Protein AF-A0A1E1VE52-F1 (afdb_monomer_lite)

Radius of gyration: 27.11 Å; chains: 1; bounding box: 49×33×80 Å

Secondary structure (DSSP, 8-state):
---SSSHHHHHHHHHHSS--------PPPP-------TT--S----EEEETTTTEEEEEEGGGTEEEEEETTTTEEEEEEE--SS---------

pLDDT: mean 84.65, std 17.97, range [40.53, 98.19]

Foldseek 3Di:
DDDPPVVVVVVVVVVVVPDPPPPPPDDDDDCPDDQDPPPADDDKADWEDDPVQQWIWIRRQRQQKIFIARNVVSYTPDMDHPHHRDHDDYDDDD

Structure (mmCIF, N/CA/C/O backbone):
data_AF-A0A1E1VE52-F1
#
_entry.id   AF-A0A1E1VE52-F1
#
loop_
_atom_site.group_PDB
_atom_site.id
_atom_site.type_symbol
_atom_site.label_atom_id
_atom_site.label_alt_id
_atom_site.label_comp_id
_atom_site.label_asym_id
_atom_site.label_entity_id
_atom_site.label_seq_id
_atom_site.pdbx_PDB_ins_code
_atom_site.Cartn_x
_atom_site.Cartn_y
_atom_site.Cartn_z
_atom_site.occupancy
_atom_site.B_iso_or_equiv
_atom_site.auth_seq_id
_atom_site.auth_comp_id
_atom_site.auth_asym_id
_atom_site.auth_atom_id
_atom_site.pdbx_PDB_model_num
ATOM 1 N N . MET A 1 1 ? 35.036 15.825 -68.646 1.00 45.25 1 MET A N 1
ATOM 2 C CA . MET A 1 1 ? 35.560 15.745 -67.266 1.00 45.25 1 MET A CA 1
ATOM 3 C C . MET A 1 1 ? 34.450 16.142 -66.297 1.00 45.25 1 MET A C 1
ATOM 5 O O . MET A 1 1 ? 34.000 17.271 -66.340 1.00 45.25 1 MET A O 1
ATOM 9 N N . ARG A 1 2 ? 33.964 15.163 -65.518 1.00 51.78 2 ARG A N 1
ATOM 10 C CA . ARG A 1 2 ? 33.354 15.259 -64.173 1.00 51.78 2 ARG A CA 1
ATOM 11 C C . ARG A 1 2 ? 32.478 16.485 -63.838 1.00 51.78 2 ARG A C 1
ATOM 13 O O . ARG A 1 2 ? 32.934 17.384 -63.149 1.00 51.78 2 ARG A O 1
ATOM 20 N N . ALA A 1 3 ? 31.195 16.444 -64.195 1.00 48.16 3 ALA A N 1
ATOM 21 C CA . ALA A 1 3 ? 30.175 17.304 -63.568 1.00 48.16 3 ALA A CA 1
ATOM 22 C C . ALA A 1 3 ? 28.860 16.567 -63.231 1.00 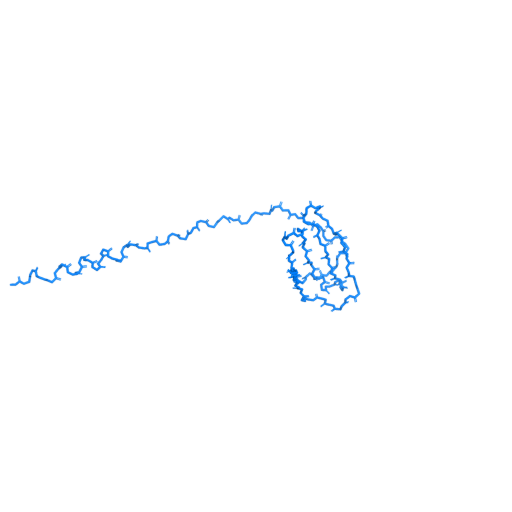48.16 3 ALA A C 1
ATOM 24 O O . ALA A 1 3 ? 27.879 17.199 -62.865 1.00 48.16 3 ALA A O 1
ATOM 25 N N . LEU A 1 4 ? 28.828 15.231 -63.340 1.00 49.59 4 LEU A N 1
ATOM 26 C CA . LEU A 1 4 ? 27.600 14.439 -63.161 1.00 49.59 4 LEU A CA 1
ATOM 27 C C . LEU A 1 4 ? 27.560 13.609 -61.864 1.00 49.59 4 LEU A C 1
ATOM 29 O O . LEU A 1 4 ? 26.578 12.928 -61.606 1.00 49.59 4 LEU A O 1
ATOM 33 N N . ALA A 1 5 ? 28.611 13.665 -61.041 1.00 50.38 5 ALA A N 1
ATOM 34 C CA . ALA A 1 5 ? 28.730 12.868 -59.813 1.00 50.38 5 ALA A CA 1
ATOM 35 C C . ALA A 1 5 ? 28.454 13.662 -58.517 1.00 50.38 5 ALA A C 1
ATOM 37 O O . ALA A 1 5 ? 28.528 13.098 -57.431 1.00 50.38 5 ALA A O 1
ATOM 38 N N . THR A 1 6 ? 28.147 14.960 -58.606 1.00 49.53 6 THR A N 1
ATOM 39 C CA . THR A 1 6 ? 27.977 15.862 -57.447 1.00 49.53 6 THR A CA 1
ATOM 40 C C . THR A 1 6 ? 26.525 16.005 -56.971 1.00 49.53 6 THR A C 1
ATOM 42 O O . THR A 1 6 ? 26.298 16.262 -55.793 1.00 49.53 6 THR A O 1
ATOM 45 N N . LEU A 1 7 ? 25.538 15.778 -57.844 1.00 40.53 7 LEU A N 1
ATOM 46 C CA . LEU A 1 7 ? 24.102 15.864 -57.529 1.00 40.53 7 LEU A CA 1
ATOM 47 C C . LEU A 1 7 ? 23.557 14.782 -56.563 1.00 40.53 7 LEU A C 1
ATOM 49 O O . LEU A 1 7 ? 22.784 15.151 -55.680 1.00 40.53 7 LEU A O 1
ATOM 53 N N . PRO A 1 8 ? 23.946 13.489 -56.629 1.00 47.16 8 PRO A N 1
ATOM 54 C CA . PRO A 1 8 ? 23.413 12.488 -55.696 1.00 47.16 8 PRO A CA 1
ATOM 55 C C . PRO A 1 8 ? 23.998 12.622 -54.280 1.00 47.16 8 PRO A C 1
ATOM 57 O O . PRO A 1 8 ? 23.363 12.223 -53.307 1.00 47.16 8 PRO A O 1
ATOM 60 N N . VAL A 1 9 ? 25.184 13.228 -54.146 1.00 51.50 9 VAL A N 1
ATOM 61 C CA . VAL A 1 9 ? 25.857 13.432 -52.852 1.00 51.50 9 VAL A CA 1
ATOM 62 C C . VAL A 1 9 ? 25.164 14.525 -52.030 1.00 51.50 9 VAL A C 1
ATOM 64 O O . VAL A 1 9 ? 25.024 14.383 -50.819 1.00 51.50 9 VAL A O 1
ATOM 67 N N . ILE A 1 10 ? 24.659 15.583 -52.675 1.00 52.69 10 ILE A N 1
ATOM 68 C CA . ILE A 1 10 ? 23.963 16.687 -51.989 1.00 52.69 10 ILE A CA 1
ATOM 69 C C . ILE A 1 10 ? 22.593 16.237 -51.450 1.00 52.69 10 ILE A C 1
ATOM 71 O O . ILE A 1 10 ? 22.224 16.602 -50.335 1.00 52.69 10 ILE A O 1
ATOM 75 N N . VAL A 1 11 ? 21.867 15.393 -52.193 1.00 54.81 11 VAL A N 1
ATOM 76 C CA . VAL A 1 11 ? 20.566 14.848 -51.754 1.00 54.81 11 VAL A CA 1
ATOM 77 C C . VAL A 1 11 ? 20.730 13.894 -50.565 1.00 54.81 11 VAL A C 1
ATOM 79 O O . VAL A 1 11 ? 19.932 13.937 -49.631 1.00 54.81 11 VAL A O 1
ATOM 82 N N . LEU A 1 12 ? 21.797 13.086 -50.549 1.00 50.62 12 LEU A N 1
ATOM 83 C CA . LEU A 1 12 ? 22.090 12.171 -49.443 1.00 50.62 12 LEU A CA 1
ATOM 84 C C . LEU A 1 12 ? 22.467 12.916 -48.150 1.00 50.62 12 LEU A C 1
ATOM 86 O O . LEU A 1 12 ? 22.062 12.502 -47.067 1.00 50.62 12 LEU A O 1
ATOM 90 N N . ILE A 1 13 ? 23.184 14.040 -48.255 1.00 55.56 13 ILE A N 1
ATOM 91 C CA . ILE A 1 13 ? 23.530 14.880 -47.097 1.00 55.56 13 ILE A CA 1
ATOM 92 C C . ILE A 1 13 ? 22.287 15.597 -46.548 1.00 55.56 13 ILE A C 1
ATOM 94 O O . ILE A 1 13 ? 22.111 15.645 -45.336 1.00 55.56 13 ILE A O 1
ATOM 98 N N . GLY A 1 14 ? 21.383 16.084 -47.407 1.00 54.38 14 GLY A N 1
ATOM 99 C CA . GLY A 1 14 ? 20.127 16.709 -46.969 1.00 54.38 14 GLY A CA 1
ATOM 100 C C . GLY A 1 14 ? 19.186 15.755 -46.219 1.00 54.38 14 GLY A C 1
ATOM 101 O O . GLY A 1 14 ? 18.500 16.175 -45.290 1.00 54.38 14 GLY A O 1
ATOM 102 N N . LEU A 1 15 ? 19.199 14.462 -46.567 1.00 54.22 15 LEU A N 1
ATOM 103 C CA . LEU A 1 15 ? 18.373 13.433 -45.923 1.00 54.22 15 LEU A CA 1
ATOM 104 C C . LEU A 1 15 ? 18.891 13.023 -44.527 1.00 54.22 15 LEU A C 1
ATOM 106 O O . LEU A 1 15 ? 18.113 12.572 -43.693 1.00 54.22 15 LEU A O 1
ATOM 110 N N . LEU A 1 16 ? 20.185 13.216 -44.249 1.00 54.47 16 LEU A N 1
ATOM 111 C CA . LEU A 1 16 ? 20.824 12.892 -42.963 1.00 54.47 16 LEU A CA 1
ATOM 112 C C . LEU A 1 16 ? 20.647 13.978 -41.884 1.00 54.47 16 LEU A C 1
ATOM 114 O O . LEU A 1 16 ? 20.904 13.717 -40.713 1.00 54.47 16 LEU A O 1
ATOM 118 N N . VAL A 1 17 ? 20.193 15.182 -42.249 1.00 58.88 17 VAL A N 1
ATOM 119 C CA . VAL A 1 17 ? 20.038 16.328 -41.323 1.00 58.88 17 VAL A CA 1
ATOM 120 C C . VAL A 1 17 ? 18.617 16.410 -40.726 1.00 58.88 17 VAL A C 1
ATOM 122 O O . VAL A 1 17 ? 18.366 17.174 -39.798 1.00 58.88 17 VAL A O 1
ATOM 125 N N . GLY A 1 18 ? 17.672 15.602 -41.217 1.00 56.59 18 GLY A N 1
ATOM 126 C CA . GLY A 1 18 ? 16.234 15.761 -40.965 1.00 56.59 18 GLY A CA 1
ATOM 127 C C . GLY A 1 18 ? 15.646 15.110 -39.707 1.00 56.59 18 GLY A C 1
ATOM 128 O O . GLY A 1 18 ? 14.424 15.068 -39.586 1.00 56.59 18 GLY A O 1
ATOM 129 N N . SER A 1 19 ? 16.428 14.564 -38.774 1.00 60.94 19 SER A N 1
ATOM 130 C CA . SER A 1 19 ? 15.844 13.913 -37.584 1.00 60.94 19 SER A CA 1
ATOM 131 C C . SER A 1 19 ? 16.706 14.075 -36.339 1.00 60.94 19 SER A C 1
ATOM 133 O O . SER A 1 19 ? 17.182 13.105 -35.755 1.00 60.94 19 SER A O 1
ATOM 135 N N . VAL A 1 20 ? 16.875 15.318 -35.891 1.00 64.81 20 VAL A N 1
ATOM 136 C CA . VAL A 1 20 ? 17.184 15.554 -34.478 1.00 64.81 20 VAL A CA 1
ATOM 137 C C . VAL A 1 20 ? 15.889 15.312 -33.706 1.00 64.81 20 VAL A C 1
ATOM 139 O O . VAL A 1 20 ? 15.046 16.196 -33.584 1.00 64.81 20 VAL A O 1
ATOM 142 N N . VAL A 1 21 ? 15.701 14.082 -33.229 1.00 69.00 21 VAL A N 1
ATOM 143 C CA . VAL A 1 21 ? 14.685 13.792 -32.216 1.00 69.00 21 VAL A CA 1
ATOM 144 C C . VAL A 1 21 ? 15.176 14.442 -30.930 1.00 69.00 21 VAL A C 1
ATOM 146 O O . VAL A 1 21 ? 16.127 13.971 -30.308 1.00 69.00 21 VAL A O 1
ATOM 149 N N . THR A 1 22 ? 14.573 15.563 -30.546 1.00 67.50 22 THR A N 1
ATOM 150 C CA . THR A 1 22 ? 14.812 16.134 -29.223 1.00 67.50 22 THR A CA 1
ATOM 151 C C . THR A 1 22 ? 14.162 15.195 -28.216 1.00 67.50 22 THR A C 1
ATOM 153 O O . THR A 1 22 ? 12.939 15.036 -28.236 1.00 67.50 22 THR A O 1
ATOM 156 N N . ALA A 1 23 ? 14.952 14.559 -27.351 1.00 70.44 23 ALA A N 1
ATOM 157 C CA . ALA A 1 23 ? 14.398 13.944 -26.154 1.00 70.44 23 ALA A CA 1
ATOM 158 C C . ALA A 1 23 ? 13.593 15.028 -25.420 1.00 70.44 23 ALA A C 1
ATOM 160 O O . ALA A 1 23 ? 14.129 16.102 -25.130 1.00 70.44 23 ALA A O 1
ATOM 161 N N . GLY A 1 24 ? 12.291 14.799 -25.234 1.00 69.88 24 GLY A N 1
ATOM 162 C CA . GLY A 1 24 ? 11.438 15.733 -24.507 1.00 69.88 24 GLY A CA 1
ATOM 163 C C . GLY A 1 24 ? 12.039 15.983 -23.130 1.00 69.88 24 GLY A C 1
ATOM 164 O O . GLY A 1 24 ? 12.543 15.051 -22.508 1.00 69.88 24 GLY A O 1
ATOM 165 N N . ALA A 1 25 ? 12.035 17.237 -22.680 1.00 73.25 25 ALA A N 1
ATOM 166 C CA . ALA A 1 25 ? 12.507 17.567 -21.344 1.00 73.25 25 ALA A CA 1
ATOM 167 C C . ALA A 1 25 ? 11.701 16.749 -20.324 1.00 73.25 25 ALA A C 1
ATOM 169 O O . ALA A 1 25 ? 10.488 16.929 -20.208 1.00 73.25 25 ALA A O 1
ATOM 170 N N . GLU A 1 26 ? 12.362 15.825 -19.627 1.00 78.50 26 GLU A N 1
ATOM 171 C CA . GLU A 1 26 ? 11.738 15.074 -18.545 1.00 78.50 26 GLU A CA 1
ATOM 172 C C . GLU A 1 26 ? 11.392 16.058 -17.428 1.00 78.50 26 GLU A C 1
ATOM 174 O O . GLU A 1 26 ? 12.266 16.697 -16.838 1.00 78.50 26 GLU A O 1
ATOM 179 N N . VAL A 1 27 ? 10.096 16.217 -17.163 1.00 85.75 27 VAL A N 1
ATOM 180 C CA . VAL A 1 27 ? 9.644 16.940 -15.977 1.00 85.75 27 VAL A CA 1
ATOM 181 C C . VAL A 1 27 ? 10.019 16.075 -14.773 1.00 85.75 27 VAL A C 1
ATOM 183 O O . VAL A 1 27 ? 9.604 14.913 -14.726 1.00 85.75 27 VAL A O 1
ATOM 186 N N . PRO A 1 28 ? 10.808 16.589 -13.814 1.00 90.38 28 PRO A N 1
ATOM 187 C CA . PRO A 1 28 ? 11.221 15.789 -12.675 1.00 90.38 28 PRO A CA 1
ATOM 188 C C . PRO A 1 28 ? 10.005 15.416 -11.830 1.00 90.38 28 PRO A C 1
ATOM 190 O O . PRO A 1 28 ? 9.093 16.224 -11.632 1.00 90.38 28 PRO A O 1
ATOM 193 N N . LEU A 1 29 ? 10.020 14.201 -11.284 1.00 92.06 29 LEU A N 1
ATOM 194 C CA . LEU A 1 29 ? 9.078 13.827 -10.239 1.00 92.06 29 LEU A CA 1
ATOM 195 C C . LEU A 1 29 ? 9.374 14.671 -8.999 1.00 92.06 29 LEU A C 1
ATOM 197 O O . LEU A 1 29 ? 10.493 14.670 -8.484 1.00 92.06 29 LEU A O 1
ATOM 201 N N . ILE A 1 30 ? 8.360 15.387 -8.530 1.00 95.25 30 ILE A N 1
ATOM 202 C CA . ILE A 1 30 ? 8.386 16.071 -7.241 1.00 95.25 30 ILE A CA 1
ATOM 203 C C . ILE A 1 30 ? 7.608 15.238 -6.230 1.00 95.25 30 ILE A C 1
ATOM 205 O O . ILE A 1 30 ? 6.664 14.531 -6.587 1.00 95.25 30 ILE A O 1
ATOM 209 N N . LEU A 1 31 ? 8.011 15.314 -4.964 1.00 95.62 31 LEU A N 1
ATOM 210 C CA . LEU A 1 31 ? 7.250 14.699 -3.887 1.00 95.62 31 LEU A CA 1
ATOM 211 C C . LEU A 1 31 ? 5.901 15.419 -3.772 1.00 95.62 31 LEU A C 1
ATOM 213 O O . LEU A 1 31 ? 5.858 16.561 -3.325 1.00 95.62 31 LEU A O 1
ATOM 217 N N . ASP A 1 32 ? 4.828 14.753 -4.195 1.00 94.62 32 ASP A N 1
ATOM 218 C CA . ASP A 1 32 ? 3.462 15.254 -4.024 1.00 94.62 32 ASP A CA 1
ATOM 219 C C . ASP A 1 32 ? 3.036 15.091 -2.563 1.00 94.62 32 ASP A C 1
ATOM 221 O O . ASP A 1 32 ? 2.710 16.061 -1.882 1.00 94.62 32 ASP A O 1
ATOM 225 N N . ARG A 1 33 ? 3.080 13.849 -2.060 1.00 95.00 33 ARG A N 1
ATOM 226 C CA . ARG A 1 33 ? 2.536 13.473 -0.752 1.00 95.00 33 ARG A CA 1
ATOM 227 C C . ARG A 1 33 ? 3.317 12.342 -0.091 1.00 95.00 33 ARG A C 1
ATOM 229 O O . ARG A 1 33 ? 3.923 11.512 -0.768 1.00 95.00 33 ARG A O 1
ATOM 236 N N . THR A 1 34 ? 3.238 12.297 1.238 1.00 95.94 34 THR A N 1
ATOM 237 C CA . THR A 1 34 ? 3.766 11.219 2.084 1.00 95.94 34 THR A CA 1
ATOM 238 C C . THR A 1 34 ? 2.633 10.689 2.949 1.00 95.94 34 THR A C 1
ATOM 240 O O . THR A 1 34 ? 2.100 11.431 3.769 1.00 95.94 34 THR A O 1
ATOM 243 N N . ILE A 1 35 ? 2.289 9.411 2.792 1.00 96.56 35 ILE A N 1
ATOM 244 C CA . ILE A 1 35 ? 1.265 8.743 3.601 1.00 96.56 35 ILE A CA 1
ATOM 245 C C . ILE A 1 35 ? 1.980 7.866 4.637 1.00 96.56 35 ILE A C 1
ATOM 247 O O . ILE A 1 35 ? 2.727 6.967 4.237 1.00 96.56 35 ILE A O 1
ATOM 251 N N . PRO A 1 36 ? 1.815 8.115 5.948 1.00 94.69 36 PRO A N 1
ATOM 252 C CA . PRO A 1 36 ? 2.410 7.268 6.972 1.00 94.69 36 PRO A CA 1
ATOM 253 C C . PRO A 1 36 ? 1.739 5.889 6.987 1.00 94.69 36 PRO A C 1
ATOM 255 O O . PRO A 1 36 ? 0.514 5.775 6.978 1.00 94.69 36 PRO A O 1
ATOM 258 N N . LEU A 1 37 ? 2.555 4.834 7.029 1.00 95.19 37 LEU A N 1
ATOM 259 C CA . LEU A 1 37 ? 2.095 3.459 7.222 1.00 95.19 37 LEU A CA 1
ATOM 260 C C . LEU A 1 37 ? 2.247 3.083 8.699 1.00 95.19 37 LEU A C 1
ATOM 262 O O . LEU A 1 37 ? 3.202 2.419 9.106 1.00 95.19 37 LEU A O 1
ATOM 266 N N . ASP A 1 38 ? 1.334 3.579 9.531 1.00 93.75 38 ASP A N 1
ATOM 267 C CA . ASP A 1 38 ? 1.413 3.382 10.977 1.00 93.75 38 ASP A CA 1
ATOM 268 C C . ASP A 1 38 ? 1.283 1.901 11.365 1.00 93.75 38 ASP A C 1
ATOM 270 O O . ASP A 1 38 ? 0.533 1.118 10.777 1.00 93.75 38 ASP A O 1
ATOM 274 N N . GLY A 1 39 ? 2.040 1.487 12.382 1.00 92.44 39 GLY A N 1
ATOM 275 C CA . GLY A 1 39 ? 2.049 0.101 12.860 1.00 92.44 39 GLY A CA 1
ATOM 276 C C . GLY A 1 39 ? 2.714 -0.904 11.910 1.00 92.44 39 GLY A C 1
ATOM 277 O O . GLY A 1 39 ? 2.535 -2.106 12.105 1.00 92.44 39 GLY A O 1
ATOM 278 N N . VAL A 1 40 ? 3.453 -0.436 10.898 1.00 93.31 40 VAL A N 1
ATOM 279 C CA . VAL A 1 40 ? 4.325 -1.279 10.067 1.00 93.31 40 VAL A CA 1
ATOM 280 C C . VAL A 1 40 ? 5.699 -1.392 10.700 1.00 93.31 40 VAL A C 1
ATOM 282 O O . VAL A 1 40 ? 6.271 -0.413 11.182 1.00 93.31 40 VAL A O 1
ATOM 285 N N . SER A 1 41 ? 6.261 -2.594 10.653 1.00 90.88 41 SER A N 1
ATOM 286 C CA . SER A 1 41 ? 7.649 -2.847 11.013 1.00 90.88 41 SER A CA 1
ATOM 287 C C . SER A 1 41 ? 8.367 -3.649 9.926 1.00 90.88 41 SER A C 1
ATOM 289 O O . SER A 1 41 ? 7.765 -4.401 9.162 1.00 90.88 41 SER A O 1
ATOM 291 N N . GLY A 1 42 ? 9.683 -3.464 9.829 1.00 92.38 42 GLY A N 1
ATOM 292 C CA . GLY A 1 42 ? 10.512 -4.180 8.863 1.00 92.38 42 GLY A CA 1
ATOM 293 C C . GLY A 1 42 ? 10.343 -3.707 7.413 1.00 92.38 42 GLY A C 1
ATOM 294 O O . GLY A 1 42 ? 10.093 -2.536 7.139 1.00 92.38 42 GLY A O 1
ATOM 295 N N . ARG A 1 43 ? 10.595 -4.614 6.464 1.00 93.88 43 ARG A N 1
ATOM 296 C CA . ARG A 1 43 ? 10.676 -4.300 5.030 1.00 93.88 43 ARG A CA 1
ATOM 297 C C . ARG A 1 43 ? 9.286 -4.267 4.389 1.00 93.88 43 ARG A C 1
ATOM 299 O O . ARG A 1 43 ? 8.552 -5.242 4.504 1.00 93.88 43 ARG A O 1
ATOM 306 N N . ILE A 1 44 ? 8.988 -3.214 3.631 1.00 92.75 44 ILE A N 1
ATOM 307 C CA . ILE A 1 44 ? 7.892 -3.211 2.650 1.00 92.75 44 ILE A CA 1
ATOM 308 C C . ILE A 1 44 ? 8.335 -3.902 1.351 1.00 92.75 44 ILE A C 1
ATOM 310 O O . ILE A 1 44 ? 9.498 -3.818 0.952 1.00 92.75 44 ILE A O 1
ATOM 314 N N . GLY A 1 45 ? 7.421 -4.642 0.736 1.00 91.00 45 GLY A N 1
ATOM 315 C CA . GLY A 1 45 ? 7.613 -5.420 -0.484 1.00 91.00 45 GLY A CA 1
ATOM 316 C C . GLY A 1 45 ? 7.016 -4.729 -1.709 1.00 91.00 45 GLY A C 1
ATOM 317 O O . GLY A 1 45 ? 7.234 -3.539 -1.931 1.00 91.00 45 GLY A O 1
ATOM 318 N N . HIS A 1 46 ? 6.286 -5.487 -2.530 1.00 95.06 46 HIS A N 1
ATOM 319 C CA . HIS A 1 46 ? 5.644 -4.940 -3.724 1.00 95.06 46 HIS A CA 1
ATOM 320 C C . HIS A 1 46 ? 4.413 -4.090 -3.393 1.00 95.06 46 HIS A C 1
ATO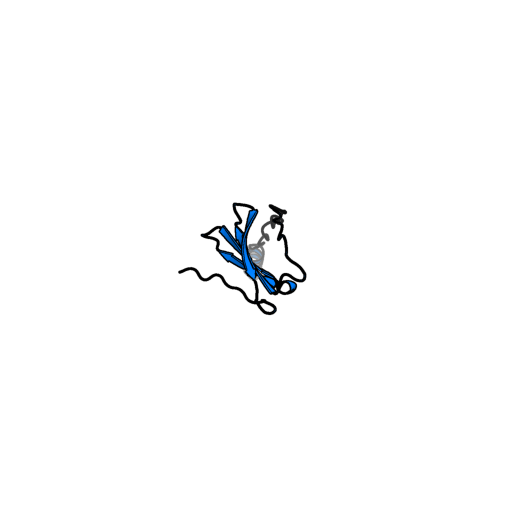M 322 O O . HIS A 1 46 ? 3.767 -4.245 -2.355 1.00 95.06 46 HIS A O 1
ATOM 328 N N . VAL A 1 47 ? 4.070 -3.230 -4.348 1.00 95.94 47 VAL A N 1
ATOM 329 C CA . VAL A 1 47 ? 2.878 -2.387 -4.339 1.00 95.94 47 VAL A CA 1
ATOM 330 C C . VAL A 1 47 ? 2.059 -2.609 -5.606 1.00 95.94 47 VAL A C 1
ATOM 332 O O . VAL A 1 47 ? 2.619 -2.779 -6.688 1.00 95.94 47 VAL A O 1
ATOM 335 N N . ALA A 1 48 ? 0.736 -2.589 -5.475 1.00 97.25 48 ALA A N 1
ATOM 336 C CA . ALA A 1 48 ? -0.206 -2.553 -6.592 1.00 97.25 48 ALA A CA 1
ATOM 337 C C . ALA A 1 48 ? -1.157 -1.367 -6.425 1.00 97.25 48 ALA A C 1
ATOM 339 O O . ALA A 1 48 ? -1.339 -0.855 -5.324 1.00 97.25 48 ALA A O 1
ATOM 340 N N . VAL A 1 49 ? -1.768 -0.923 -7.518 1.00 97.38 49 VAL A N 1
ATOM 341 C CA . VAL A 1 49 ? -2.668 0.230 -7.504 1.00 97.38 49 VAL A CA 1
ATOM 342 C C . VAL A 1 49 ? -4.005 -0.127 -8.134 1.00 97.38 49 VAL A C 1
ATOM 344 O O . VAL A 1 49 ? -4.066 -0.725 -9.207 1.00 97.38 49 VAL A O 1
ATOM 347 N N . ASP A 1 50 ? -5.075 0.277 -7.463 1.00 97.62 50 ASP A N 1
ATOM 348 C CA . ASP A 1 50 ? -6.403 0.393 -8.038 1.00 97.62 50 ASP A CA 1
ATOM 349 C C . ASP A 1 50 ? -6.656 1.865 -8.373 1.00 97.62 50 ASP A C 1
ATOM 351 O O . ASP A 1 50 ? -6.953 2.689 -7.504 1.00 97.62 50 ASP A O 1
ATOM 355 N N . ILE A 1 51 ? -6.522 2.197 -9.656 1.00 97.00 51 ILE A N 1
ATOM 356 C CA . ILE A 1 51 ? -6.691 3.566 -10.148 1.00 97.00 51 ILE A CA 1
ATOM 357 C C . ILE A 1 51 ? -8.151 4.015 -10.043 1.00 97.00 51 ILE A C 1
ATOM 359 O O . ILE A 1 51 ? -8.406 5.165 -9.688 1.00 97.00 51 ILE A O 1
ATOM 363 N N . ALA A 1 52 ? -9.110 3.129 -10.325 1.00 96.44 52 ALA A N 1
ATOM 364 C CA . ALA A 1 52 ? -10.527 3.481 -10.344 1.00 96.44 52 ALA A CA 1
ATOM 365 C C . ALA A 1 52 ? -11.053 3.754 -8.930 1.00 96.44 52 ALA A C 1
ATOM 367 O O . ALA A 1 52 ? -11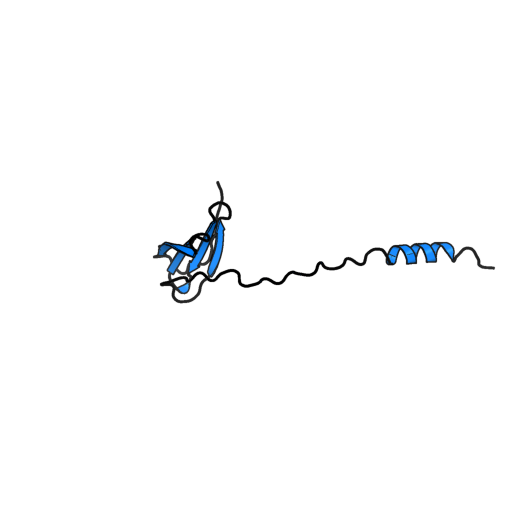.745 4.746 -8.709 1.00 96.44 52 ALA A O 1
ATOM 368 N N . GLY A 1 53 ? -10.684 2.906 -7.968 1.00 97.25 53 GLY A N 1
ATOM 369 C CA . GLY A 1 53 ? -11.048 3.085 -6.564 1.00 97.25 53 GLY A CA 1
ATOM 370 C C . GLY A 1 53 ? -10.124 4.014 -5.779 1.00 97.25 53 GLY A C 1
ATOM 371 O O . GLY A 1 53 ? -10.426 4.285 -4.623 1.00 97.25 53 GLY A O 1
ATOM 372 N N . GLN A 1 54 ? -9.034 4.512 -6.377 1.00 97.62 54 GLN A N 1
ATOM 373 C CA . GLN A 1 54 ? -8.037 5.368 -5.715 1.00 97.62 54 GLN A CA 1
ATOM 374 C C . GLN A 1 54 ? -7.430 4.704 -4.468 1.00 97.62 54 GLN A C 1
ATOM 376 O O . GLN A 1 54 ? -7.332 5.307 -3.399 1.00 97.62 54 GLN A O 1
ATOM 381 N N . ARG A 1 55 ? -7.016 3.441 -4.610 1.00 98.12 55 ARG A N 1
ATOM 382 C CA . ARG A 1 55 ? -6.419 2.654 -3.525 1.00 98.12 55 ARG A CA 1
ATOM 383 C C . ARG A 1 55 ? -5.017 2.199 -3.893 1.00 98.12 5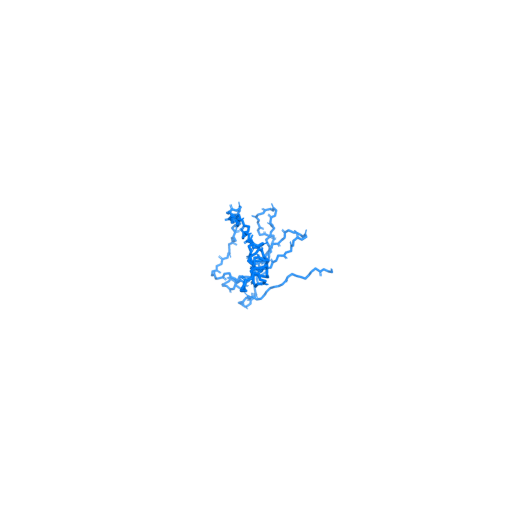5 ARG A C 1
ATOM 385 O O . ARG A 1 55 ? -4.780 1.749 -5.014 1.00 98.12 55 ARG A O 1
ATOM 392 N N . LEU A 1 56 ? -4.102 2.265 -2.934 1.00 97.56 56 LEU A N 1
ATOM 393 C CA . LEU A 1 56 ? -2.788 1.641 -3.032 1.00 97.56 56 LEU A CA 1
ATOM 394 C C . LEU A 1 56 ? -2.766 0.401 -2.146 1.00 97.56 56 LEU A C 1
ATOM 396 O O . LEU A 1 56 ? -3.250 0.408 -1.021 1.00 97.56 56 LEU A O 1
ATOM 400 N N . LEU A 1 57 ? -2.213 -0.670 -2.680 1.00 97.56 57 LEU A N 1
ATOM 401 C CA . LEU A 1 57 ? -2.068 -1.943 -2.017 1.00 97.56 57 LEU A CA 1
ATOM 402 C C . LEU A 1 57 ? -0.578 -2.126 -1.696 1.00 97.56 57 LEU A C 1
ATOM 404 O O . LEU A 1 57 ? 0.217 -2.197 -2.629 1.00 97.56 57 LEU A O 1
ATOM 408 N N . VAL A 1 58 ? -0.196 -2.225 -0.418 1.00 97.31 58 VAL A N 1
ATOM 409 C CA . VAL A 1 58 ? 1.199 -2.397 0.036 1.00 97.31 58 VAL A CA 1
ATOM 410 C C . VAL A 1 58 ? 1.429 -3.747 0.726 1.00 97.31 58 VAL A C 1
ATOM 412 O O . VAL A 1 58 ? 0.864 -4.009 1.783 1.00 97.31 58 VAL A O 1
ATOM 415 N N . ALA A 1 59 ? 2.292 -4.605 0.171 1.00 97.56 59 ALA A N 1
ATOM 416 C CA . ALA A 1 59 ? 2.746 -5.815 0.862 1.00 97.56 59 ALA A CA 1
ATOM 417 C C . ALA A 1 59 ? 3.811 -5.467 1.911 1.00 97.56 59 ALA A C 1
ATOM 419 O O . ALA A 1 59 ? 4.825 -4.849 1.592 1.00 97.56 59 ALA A O 1
ATOM 420 N N . GLU A 1 60 ? 3.622 -5.889 3.157 1.00 96.62 60 GLU A N 1
ATOM 421 C CA . GLU A 1 60 ? 4.512 -5.573 4.274 1.00 96.62 60 GLU A CA 1
ATOM 422 C C . GLU A 1 60 ? 5.234 -6.836 4.727 1.00 96.62 60 GLU A C 1
ATOM 424 O O . GLU A 1 60 ? 4.848 -7.519 5.676 1.00 96.62 60 GLU A O 1
ATOM 429 N N . LEU A 1 61 ? 6.302 -7.161 4.008 1.00 95.06 61 LEU A N 1
ATOM 430 C CA . LEU A 1 61 ? 7.048 -8.398 4.185 1.00 95.06 61 LEU A CA 1
ATOM 431 C C . LEU A 1 61 ? 7.539 -8.601 5.619 1.00 95.06 61 LEU A C 1
ATOM 433 O O . LEU A 1 61 ? 7.401 -9.691 6.156 1.00 95.06 61 LEU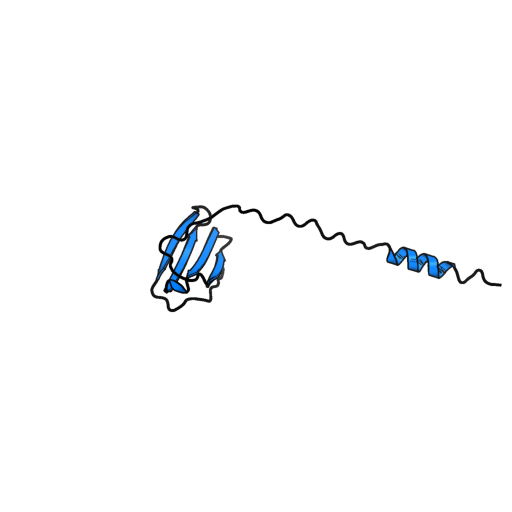 A O 1
ATOM 437 N N . GLY A 1 62 ? 8.101 -7.562 6.238 1.00 94.12 62 GLY A N 1
ATOM 438 C CA . GLY A 1 62 ? 8.588 -7.635 7.618 1.00 94.12 62 GLY A CA 1
ATOM 439 C C . GLY A 1 62 ? 7.495 -7.596 8.686 1.00 94.12 62 GLY A C 1
ATOM 440 O O . GLY A 1 62 ? 7.795 -7.866 9.844 1.00 94.12 62 GLY A O 1
ATOM 441 N N . ASN A 1 63 ? 6.261 -7.262 8.304 1.00 96.81 63 ASN A N 1
ATOM 442 C CA . ASN A 1 63 ? 5.135 -7.081 9.216 1.00 96.81 63 ASN A CA 1
ATOM 443 C C . ASN A 1 63 ? 4.109 -8.223 9.120 1.00 96.81 63 ASN A C 1
ATOM 445 O O . ASN A 1 63 ? 3.085 -8.174 9.797 1.00 96.81 63 ASN A O 1
ATOM 449 N N . ASP A 1 64 ? 4.352 -9.221 8.257 1.00 96.62 64 ASP A N 1
ATOM 450 C CA . ASP A 1 64 ? 3.441 -10.346 8.001 1.00 96.62 64 ASP A CA 1
ATOM 451 C C . ASP A 1 64 ? 2.005 -9.888 7.685 1.00 96.62 64 ASP A C 1
ATOM 453 O O . ASP A 1 64 ? 0.998 -10.425 8.163 1.00 96.62 64 ASP A O 1
ATOM 457 N N . SER A 1 65 ? 1.930 -8.840 6.866 1.00 96.75 65 SER A N 1
ATOM 458 C CA . SER A 1 65 ? 0.754 -7.993 6.737 1.00 96.75 65 SER A CA 1
ATOM 459 C C . SER A 1 65 ? 0.652 -7.371 5.343 1.00 96.75 65 SER A C 1
ATOM 461 O O . SER A 1 65 ? 1.602 -7.363 4.557 1.00 96.75 65 SER A O 1
ATOM 463 N N . PHE A 1 66 ? -0.536 -6.892 5.009 1.00 95.69 66 PHE A N 1
ATOM 464 C CA . PHE A 1 66 ? -0.822 -6.198 3.771 1.00 95.69 66 PHE A CA 1
ATOM 465 C C . PHE A 1 66 ? -1.815 -5.052 4.015 1.00 95.69 66 PHE A C 1
ATOM 467 O O . PHE A 1 66 ? -2.891 -5.280 4.577 1.00 95.69 66 PHE A O 1
ATOM 474 N N . ASP A 1 67 ? -1.480 -3.855 3.533 1.00 97.69 67 ASP A N 1
ATOM 475 C CA . ASP A 1 67 ? -2.271 -2.638 3.713 1.00 97.69 67 ASP A CA 1
ATOM 476 C C . ASP A 1 67 ? -3.029 -2.221 2.458 1.00 97.69 67 ASP A C 1
ATOM 478 O O . ASP A 1 67 ? -2.482 -2.144 1.356 1.00 97.69 67 ASP A O 1
ATOM 482 N N . ILE A 1 68 ? -4.292 -1.851 2.660 1.00 97.88 68 ILE A N 1
ATOM 483 C CA . ILE A 1 68 ? -5.101 -1.106 1.701 1.00 97.88 68 ILE A CA 1
ATOM 484 C C . ILE A 1 68 ? -5.082 0.352 2.146 1.00 97.88 68 ILE A C 1
ATOM 486 O O . ILE A 1 68 ? -5.640 0.691 3.187 1.00 97.88 68 ILE A O 1
ATOM 490 N N . VAL A 1 69 ? -4.469 1.215 1.348 1.00 98.19 69 VAL A N 1
ATOM 491 C CA . VAL A 1 69 ? -4.348 2.654 1.588 1.00 98.19 69 VAL A CA 1
ATOM 492 C C . VAL A 1 69 ? -5.343 3.397 0.705 1.00 98.19 69 VAL A C 1
ATOM 494 O O . VAL A 1 69 ? -5.397 3.166 -0.503 1.00 98.19 69 VAL A O 1
ATOM 497 N N . ASP A 1 70 ? -6.110 4.307 1.295 1.00 98.06 70 ASP A N 1
ATOM 498 C CA . ASP A 1 70 ? -6.941 5.264 0.570 1.00 98.06 70 ASP A CA 1
ATOM 499 C C . ASP A 1 70 ? -6.068 6.456 0.143 1.00 98.06 70 ASP A C 1
ATOM 501 O O . ASP A 1 70 ? -5.551 7.202 0.978 1.00 98.06 70 ASP A O 1
ATOM 505 N N . LEU A 1 71 ? -5.890 6.641 -1.169 1.00 97.75 71 LEU A N 1
ATOM 506 C CA . LEU A 1 71 ? -5.060 7.719 -1.721 1.00 97.75 71 LEU A CA 1
ATOM 507 C C . LEU A 1 71 ? -5.715 9.101 -1.608 1.00 97.75 71 LEU A C 1
ATOM 509 O O . LEU A 1 71 ? -5.032 10.120 -1.705 1.00 97.75 71 LEU A O 1
ATOM 513 N N . LYS A 1 72 ? -7.036 9.155 -1.429 1.00 96.75 72 LYS A N 1
ATOM 514 C CA . LYS A 1 72 ? -7.784 10.402 -1.271 1.00 96.75 72 LYS A CA 1
ATOM 515 C C . LYS A 1 72 ? -7.809 10.850 0.184 1.00 96.75 72 LYS A C 1
ATOM 517 O O . LYS A 1 72 ? -7.686 12.042 0.446 1.00 96.75 72 LYS A O 1
ATOM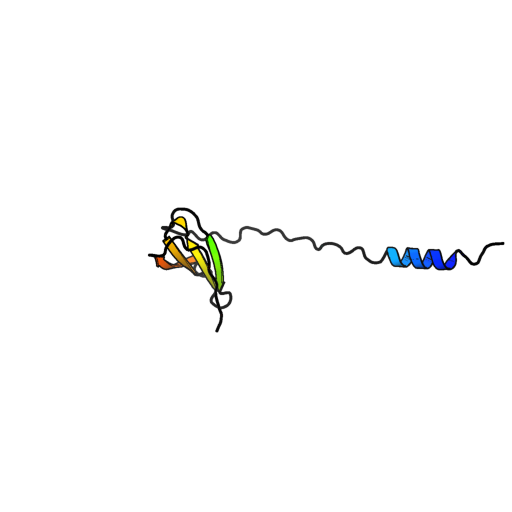 522 N N . ALA A 1 73 ? -7.999 9.909 1.103 1.00 97.31 73 ALA A N 1
ATOM 523 C CA . ALA A 1 73 ? -8.008 10.168 2.539 1.00 97.31 73 ALA A CA 1
ATOM 524 C C . ALA A 1 73 ? -6.606 10.136 3.169 1.00 97.31 73 ALA A C 1
ATOM 526 O O . ALA A 1 73 ? -6.483 10.446 4.350 1.00 97.31 73 ALA A O 1
ATOM 527 N N . GLU A 1 74 ? -5.578 9.741 2.410 1.00 97.06 74 GLU A N 1
ATOM 528 C CA . GLU A 1 74 ? -4.173 9.701 2.842 1.00 97.06 74 GLU A CA 1
ATOM 529 C C . GLU A 1 74 ? -3.977 8.874 4.118 1.00 97.06 74 GLU A C 1
ATOM 531 O O . GLU A 1 74 ? -3.274 9.262 5.049 1.00 97.06 74 GLU A O 1
ATOM 536 N N . SER A 1 75 ? -4.648 7.725 4.176 1.00 97.19 75 SER A N 1
ATOM 537 C CA . SER A 1 75 ? -4.693 6.883 5.369 1.00 97.19 75 SER A CA 1
ATOM 538 C C . SER A 1 75 ? -4.878 5.411 5.027 1.00 97.19 75 SER A C 1
ATOM 540 O O . SER A 1 75 ? -5.315 5.043 3.934 1.00 97.19 75 SER A O 1
ATOM 542 N N . ILE A 1 76 ? -4.537 4.551 5.985 1.00 97.75 76 ILE A N 1
ATOM 543 C CA . ILE A 1 76 ? -4.786 3.114 5.896 1.00 97.75 76 ILE A CA 1
ATOM 544 C C . ILE A 1 76 ? -6.296 2.881 6.032 1.00 97.75 76 ILE A C 1
ATOM 546 O O . ILE A 1 76 ? -6.887 3.162 7.072 1.00 97.75 76 ILE A O 1
ATOM 550 N N . LEU A 1 77 ? -6.915 2.347 4.980 1.00 97.69 77 LEU A N 1
ATOM 551 C CA . LEU A 1 77 ? -8.318 1.936 4.969 1.00 97.69 77 LEU A CA 1
ATOM 552 C C . LEU A 1 77 ? -8.507 0.616 5.721 1.00 97.69 77 LEU A C 1
ATOM 554 O O . LEU A 1 77 ? -9.493 0.438 6.434 1.00 97.69 77 LEU A O 1
ATOM 558 N N . ASN A 1 78 ? -7.586 -0.332 5.526 1.00 97.31 78 ASN A N 1
ATOM 559 C CA . ASN A 1 78 ? -7.616 -1.632 6.185 1.00 97.31 78 ASN A CA 1
ATOM 560 C C . ASN A 1 78 ? -6.233 -2.294 6.181 1.00 97.31 78 ASN A C 1
ATOM 562 O O . ASN A 1 78 ? -5.474 -2.115 5.230 1.00 97.31 78 ASN A O 1
ATOM 566 N N . ARG A 1 79 ? -5.974 -3.138 7.184 1.00 97.06 79 ARG A N 1
ATOM 567 C CA . ARG A 1 79 ? -4.795 -4.006 7.269 1.00 97.06 79 ARG A CA 1
ATOM 568 C C . ARG A 1 79 ? -5.215 -5.465 7.375 1.00 97.06 79 ARG A C 1
ATOM 570 O O . ARG A 1 79 ? -6.019 -5.830 8.232 1.00 97.06 79 ARG A O 1
ATOM 577 N N . ILE A 1 80 ? -4.632 -6.314 6.538 1.00 96.19 80 ILE A N 1
ATOM 578 C CA . ILE A 1 80 ? -4.802 -7.767 6.581 1.00 96.19 80 ILE A CA 1
ATOM 579 C C . ILE A 1 80 ? -3.517 -8.377 7.139 1.00 96.19 80 ILE A C 1
ATOM 581 O O . ILE A 1 80 ? -2.508 -8.443 6.446 1.00 96.19 80 ILE A O 1
ATOM 585 N N . GLY A 1 81 ? -3.556 -8.812 8.398 1.00 96.31 81 GLY A N 1
ATOM 586 C CA . GLY A 1 81 ? -2.431 -9.481 9.059 1.00 96.31 81 GLY A CA 1
ATOM 587 C C . GLY A 1 81 ? -2.466 -11.008 8.947 1.00 96.31 81 GLY A C 1
ATOM 588 O O . GLY A 1 81 ? -3.381 -11.593 8.364 1.00 96.31 81 GLY A O 1
ATOM 589 N N . GLY A 1 82 ? -1.482 -11.660 9.571 1.00 96.12 82 GLY A N 1
ATOM 590 C CA . GLY A 1 82 ? -1.395 -13.124 9.645 1.00 96.12 82 GLY A CA 1
ATOM 591 C C . GLY A 1 82 ? -0.896 -13.777 8.356 1.00 96.12 82 GLY A C 1
ATOM 592 O O . GLY A 1 82 ? -1.115 -14.970 8.133 1.00 96.12 82 GLY A O 1
ATOM 593 N N . LEU A 1 83 ? -0.246 -12.994 7.498 1.00 95.50 83 LEU A N 1
ATOM 594 C CA . LEU A 1 83 ? 0.424 -13.486 6.305 1.00 95.50 83 LEU A CA 1
ATOM 595 C C . LEU A 1 83 ? 1.789 -14.075 6.690 1.00 95.50 83 LEU A C 1
ATOM 597 O O . LEU A 1 83 ? 2.191 -14.050 7.848 1.00 95.50 83 LEU A O 1
ATOM 601 N N . ARG A 1 84 ? 2.488 -14.673 5.727 1.00 94.94 84 ARG A N 1
ATOM 602 C CA . ARG A 1 84 ? 3.867 -15.136 5.918 1.00 94.94 84 ARG A CA 1
ATOM 603 C C . ARG A 1 84 ? 4.731 -14.518 4.845 1.00 94.94 84 ARG A C 1
ATOM 605 O O . ARG A 1 84 ? 4.641 -14.944 3.695 1.00 94.94 84 ARG A O 1
ATOM 612 N N . GLU A 1 85 ? 5.498 -13.506 5.232 1.00 93.62 85 GLU A N 1
ATOM 613 C CA . GLU A 1 85 ? 6.399 -12.744 4.370 1.00 93.62 85 GLU A CA 1
ATOM 614 C C . GLU A 1 85 ? 5.760 -12.389 3.012 1.00 93.62 85 GLU A C 1
ATOM 616 O O . GLU A 1 85 ? 6.258 -12.805 1.958 1.00 93.62 85 GLU A O 1
ATOM 621 N N . PRO A 1 86 ? 4.626 -11.661 2.995 1.00 94.75 86 PRO A N 1
ATOM 622 C CA . PRO A 1 86 ? 3.941 -11.346 1.751 1.00 94.75 86 PRO A CA 1
ATOM 623 C C . PRO A 1 86 ? 4.861 -10.537 0.836 1.00 94.75 86 PRO A C 1
ATOM 625 O O . PRO A 1 86 ? 5.426 -9.515 1.227 1.00 94.75 86 PRO A O 1
ATOM 628 N N . GLN A 1 87 ? 5.017 -11.008 -0.401 1.00 91.88 87 GLN A N 1
ATOM 629 C CA . GLN A 1 87 ? 5.844 -10.332 -1.399 1.00 91.88 87 GLN A CA 1
ATOM 630 C C . GLN A 1 87 ? 5.028 -9.940 -2.617 1.00 91.88 87 GLN A C 1
ATOM 632 O O . GLN A 1 87 ? 5.103 -8.795 -3.032 1.00 91.88 87 GLN A O 1
ATOM 637 N N . GLY A 1 88 ? 4.290 -10.874 -3.218 1.00 90.25 88 GLY A N 1
ATOM 638 C CA . GLY A 1 88 ? 3.562 -10.644 -4.465 1.00 90.25 88 GLY A CA 1
ATOM 639 C C . GLY A 1 88 ? 2.194 -10.011 -4.242 1.00 90.25 88 GLY A C 1
ATOM 640 O O . GLY A 1 88 ? 1.470 -10.409 -3.332 1.00 90.25 88 GLY A O 1
ATOM 641 N N . ILE A 1 89 ? 1.829 -9.065 -5.108 1.00 93.38 89 ILE A N 1
ATOM 642 C CA . ILE A 1 89 ? 0.500 -8.467 -5.114 1.00 93.38 89 ILE A CA 1
ATOM 643 C C . ILE A 1 89 ? 0.065 -8.031 -6.512 1.00 93.38 89 ILE A C 1
ATOM 645 O O . ILE A 1 89 ? 0.884 -7.579 -7.309 1.00 93.38 89 ILE A O 1
ATOM 649 N N . ALA A 1 90 ? -1.230 -8.159 -6.797 1.00 93.69 90 ALA A N 1
ATOM 650 C CA . ALA A 1 90 ? -1.864 -7.636 -7.995 1.00 93.69 90 ALA A CA 1
ATOM 651 C C . ALA A 1 90 ? -3.272 -7.132 -7.662 1.00 93.69 90 ALA A C 1
ATOM 653 O O . ALA A 1 90 ? -3.969 -7.716 -6.832 1.00 93.69 90 ALA A O 1
ATOM 654 N N . TYR A 1 91 ? -3.686 -6.069 -8.345 1.00 95.25 91 TYR A N 1
ATOM 655 C CA . TYR A 1 91 ? -5.085 -5.676 -8.441 1.00 95.25 91 TYR A CA 1
ATOM 656 C C . TYR A 1 91 ? -5.619 -6.145 -9.795 1.00 95.25 91 TYR A C 1
ATOM 658 O O . TYR A 1 91 ? -4.982 -5.904 -10.822 1.00 95.25 91 TYR A O 1
ATOM 666 N N . VAL A 1 92 ? -6.762 -6.829 -9.790 1.00 96.06 92 VAL A N 1
ATOM 667 C CA . VAL A 1 92 ? -7.445 -7.291 -11.001 1.00 96.06 92 VAL A CA 1
ATOM 668 C C . VAL A 1 92 ? -8.798 -6.583 -11.042 1.00 96.06 92 VAL A C 1
ATOM 670 O O . VAL A 1 92 ? -9.590 -6.803 -10.126 1.00 96.06 92 VAL A O 1
ATOM 673 N N . PRO A 1 93 ? -9.047 -5.699 -12.024 1.00 92.44 93 PRO A N 1
ATOM 674 C CA . PRO A 1 93 ? -10.379 -5.147 -12.230 1.00 92.44 93 PRO A CA 1
ATOM 675 C C . PRO A 1 93 ? -11.330 -6.245 -12.729 1.00 92.44 93 PRO A C 1
ATOM 677 O O . PRO A 1 93 ? -10.877 -7.201 -13.363 1.00 92.44 93 PRO A O 1
ATOM 680 N N . ASP A 1 94 ? -12.622 -6.088 -12.448 1.00 85.44 94 ASP A N 1
ATOM 681 C CA . ASP A 1 94 ? -13.681 -6.969 -12.964 1.00 85.44 94 ASP A CA 1
ATOM 682 C C . ASP A 1 94 ? -13.834 -6.890 -14.496 1.00 85.44 94 ASP A C 1
ATOM 684 O O . ASP A 1 94 ? -13.604 -5.797 -15.074 1.00 85.44 94 ASP A O 1
#

Sequence (94 aa):
MRALATLPVIVLIGLLVGSVVTAGAEVPLILDRTIPLDGVSGRIGHVAVDIAGQRLLVAELGNDSFDIVDLKAESILNRIGGLREPQGIAYVPD